Protein AF-A0A7V4HWZ9-F1 (afdb_monomer_lite)

Sequence (107 aa):
MRSGQVFFLVAIAVGATAGWAYPAEDPGEIVKRFQQTEETFANPGKGWMTMRAMPDDTKKDRFPYSVAYFRLNWGDVEPVEGQCQWQRIDEPLRAWAQREVRIAFRI

pLDDT: mean 79.61, std 18.53, range [36.03, 98.0]

Structure (mmCIF, N/CA/C/O backbone):
data_AF-A0A7V4HWZ9-F1
#
_entry.id   AF-A0A7V4HWZ9-F1
#
loop_
_atom_site.group_PDB
_atom_site.id
_atom_site.type_symbol
_atom_site.label_atom_id
_atom_site.label_alt_id
_atom_site.label_comp_id
_atom_site.label_asym_id
_atom_site.label_entity_id
_atom_site.label_seq_id
_atom_site.pdbx_PDB_ins_code
_atom_site.Cartn_x
_atom_site.Cartn_y
_atom_site.Cartn_z
_atom_site.occupancy
_atom_site.B_iso_or_equiv
_atom_site.auth_seq_id
_atom_site.auth_comp_id
_atom_site.auth_asym_id
_atom_site.auth_atom_id
_atom_site.pdbx_PDB_model_num
ATOM 1 N N . MET A 1 1 ? 9.272 -94.395 -23.645 1.00 36.72 1 MET A N 1
ATOM 2 C CA . MET A 1 1 ? 10.444 -94.721 -22.801 1.00 36.72 1 MET A CA 1
ATOM 3 C C . MET A 1 1 ? 11.438 -93.572 -22.882 1.00 36.72 1 MET A C 1
ATOM 5 O O . MET A 1 1 ? 11.679 -93.113 -23.987 1.00 36.72 1 MET A O 1
ATOM 9 N N . ARG A 1 2 ? 11.994 -93.193 -21.718 1.00 37.00 2 ARG A N 1
ATOM 10 C CA . ARG A 1 2 ? 13.068 -92.207 -21.440 1.00 37.00 2 ARG A CA 1
ATOM 11 C C . ARG A 1 2 ? 12.682 -90.731 -21.645 1.00 37.00 2 ARG A C 1
ATOM 13 O O . ARG A 1 2 ? 12.485 -90.307 -22.768 1.00 37.00 2 ARG A O 1
ATOM 20 N N . SER A 1 3 ? 12.376 -89.952 -20.600 1.00 39.34 3 SER A N 1
ATOM 21 C CA . SER A 1 3 ? 13.146 -89.599 -19.380 1.00 39.34 3 SER A CA 1
ATOM 22 C C . SER A 1 3 ? 14.411 -88.807 -19.695 1.00 39.34 3 SER A C 1
ATOM 24 O O . SER A 1 3 ? 15.324 -89.350 -20.309 1.00 39.34 3 SER A O 1
ATOM 26 N N . GLY A 1 4 ? 14.474 -87.565 -19.210 1.00 38.50 4 GLY A N 1
ATOM 27 C CA . GLY A 1 4 ? 15.669 -86.724 -19.270 1.00 38.50 4 GLY A CA 1
ATOM 28 C C . GLY A 1 4 ? 15.381 -85.279 -18.873 1.00 38.50 4 GLY A C 1
ATOM 29 O O . GLY A 1 4 ? 15.144 -84.436 -19.726 1.00 38.50 4 GLY A O 1
ATOM 30 N N . GLN A 1 5 ? 15.353 -85.032 -17.568 1.00 42.53 5 GLN A N 1
ATOM 31 C CA . GLN A 1 5 ? 15.266 -83.722 -16.928 1.00 42.53 5 GLN A CA 1
ATOM 32 C C . GLN A 1 5 ? 16.427 -82.780 -17.307 1.00 42.53 5 GLN A C 1
ATOM 34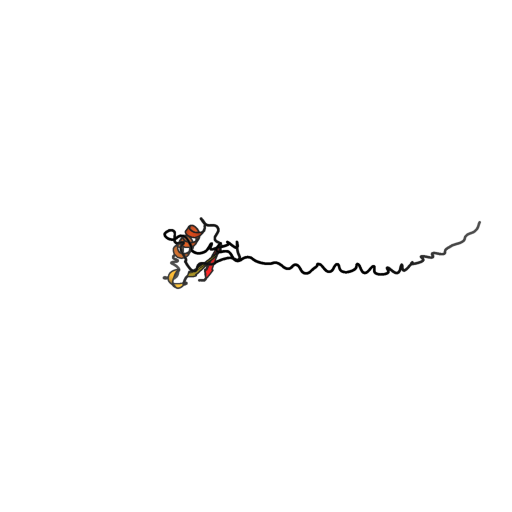 O O . GLN A 1 5 ? 17.566 -83.224 -17.371 1.00 42.53 5 GLN A O 1
ATOM 39 N N . VAL A 1 6 ? 16.085 -81.482 -17.371 1.00 42.44 6 VAL A N 1
ATOM 40 C CA . VAL A 1 6 ? 16.835 -80.312 -16.860 1.00 42.44 6 VAL A CA 1
ATOM 41 C C . VAL A 1 6 ? 18.159 -79.971 -17.549 1.00 42.44 6 VAL A C 1
ATOM 43 O O . VAL A 1 6 ? 19.084 -80.756 -17.509 1.00 42.44 6 VAL A O 1
ATOM 46 N N . PHE A 1 7 ? 18.274 -78.739 -18.061 1.00 37.69 7 PHE A N 1
ATOM 47 C CA . PHE A 1 7 ? 19.283 -77.758 -17.624 1.00 37.69 7 PHE A CA 1
ATOM 48 C C . PHE A 1 7 ? 18.843 -76.351 -18.061 1.00 37.69 7 PHE A C 1
ATOM 50 O O . PHE A 1 7 ? 18.794 -76.026 -19.244 1.00 37.69 7 PHE A O 1
ATOM 57 N N . PHE A 1 8 ? 18.483 -75.527 -17.075 1.00 38.69 8 PHE A N 1
ATOM 58 C CA . PHE A 1 8 ? 18.340 -74.080 -17.219 1.00 38.69 8 PHE A CA 1
ATOM 59 C C . PHE A 1 8 ? 19.741 -73.472 -17.340 1.00 38.69 8 PHE A C 1
ATOM 61 O O . PHE A 1 8 ? 20.553 -73.620 -16.430 1.00 38.69 8 PHE A O 1
ATOM 68 N N . LEU A 1 9 ? 20.005 -72.747 -18.424 1.00 36.03 9 LEU A N 1
ATOM 69 C CA . LEU A 1 9 ? 21.120 -71.808 -18.515 1.00 36.03 9 LEU A CA 1
ATOM 70 C C . LEU A 1 9 ? 20.548 -70.448 -18.907 1.00 36.03 9 LEU A C 1
ATOM 72 O O . LEU A 1 9 ? 20.332 -70.154 -20.078 1.00 36.03 9 LEU A O 1
ATOM 76 N N . VAL A 1 10 ? 20.273 -69.622 -17.898 1.00 41.53 10 VAL A N 1
ATOM 77 C CA . VAL A 1 10 ? 20.089 -68.183 -18.093 1.00 41.53 10 VAL A CA 1
ATOM 78 C C . VAL A 1 10 ? 21.489 -67.586 -18.180 1.00 41.53 10 VAL A C 1
ATOM 80 O O . VAL A 1 10 ? 22.161 -67.404 -17.168 1.00 41.53 10 VAL A O 1
ATOM 83 N N . ALA A 1 11 ? 21.951 -67.319 -19.398 1.00 43.50 11 ALA A N 1
ATOM 84 C CA . ALA A 1 11 ? 23.124 -66.487 -19.613 1.00 43.50 11 ALA A CA 1
ATOM 85 C C . ALA A 1 11 ? 22.713 -65.028 -19.367 1.00 43.50 11 ALA A C 1
ATOM 87 O O . ALA A 1 11 ? 22.055 -64.409 -20.202 1.00 43.50 11 ALA A O 1
ATOM 88 N N . ILE A 1 12 ? 23.064 -64.480 -18.202 1.00 52.62 12 ILE A N 1
ATOM 89 C CA . ILE A 1 12 ? 22.968 -63.038 -17.961 1.00 52.62 12 ILE A CA 1
ATOM 90 C C . ILE A 1 12 ? 24.071 -62.386 -18.795 1.00 52.62 12 ILE A C 1
ATOM 92 O O . ILE A 1 12 ? 25.236 -62.356 -18.402 1.00 52.62 12 ILE A O 1
ATOM 96 N N . ALA A 1 13 ? 23.708 -61.890 -19.975 1.00 48.78 13 ALA A N 1
ATOM 97 C CA . ALA A 1 13 ? 24.558 -60.989 -20.730 1.00 48.78 13 ALA A CA 1
ATOM 98 C C . ALA A 1 13 ? 24.607 -59.652 -19.977 1.00 48.78 13 ALA A C 1
ATOM 100 O O . ALA A 1 13 ? 23.692 -58.835 -20.073 1.00 48.78 13 ALA A O 1
ATOM 101 N N . VAL A 1 14 ? 25.672 -59.433 -19.204 1.00 51.84 14 VAL A N 1
ATOM 102 C CA . VAL A 1 14 ? 26.037 -58.095 -18.727 1.00 51.84 14 VAL A CA 1
ATOM 103 C C . VAL A 1 14 ? 26.529 -57.327 -19.950 1.00 51.84 14 VAL A C 1
ATOM 105 O O . VAL A 1 14 ? 27.710 -57.336 -20.291 1.00 51.84 14 VAL A O 1
ATOM 108 N N . GLY A 1 15 ? 25.586 -56.730 -20.676 1.00 49.09 15 GLY A N 1
ATOM 109 C CA . GLY A 1 15 ? 25.886 -55.775 -21.728 1.00 49.09 15 GLY A CA 1
ATOM 110 C C . GLY A 1 15 ? 26.541 -54.562 -21.088 1.00 49.09 15 GLY A C 1
ATOM 111 O O . GLY A 1 15 ? 25.880 -53.797 -20.390 1.00 49.09 15 GLY A O 1
ATOM 112 N N . ALA A 1 16 ? 27.845 -54.409 -21.300 1.00 54.66 16 ALA A N 1
ATOM 113 C CA . ALA A 1 16 ? 28.559 -53.185 -20.994 1.00 54.66 16 ALA A CA 1
ATOM 114 C C . ALA A 1 16 ? 27.901 -52.047 -21.784 1.00 54.66 16 ALA A C 1
ATOM 116 O O . ALA A 1 16 ? 28.147 -51.880 -22.979 1.00 54.66 16 ALA A O 1
ATOM 117 N N . THR A 1 17 ? 27.042 -51.265 -21.131 1.00 56.00 17 THR A N 1
ATOM 118 C CA . THR A 1 17 ? 26.662 -49.956 -21.646 1.00 56.00 17 THR A CA 1
ATOM 119 C C . THR A 1 17 ? 27.909 -49.096 -21.533 1.00 56.00 17 THR A C 1
ATOM 121 O O . THR A 1 17 ? 28.159 -48.476 -20.499 1.00 56.00 17 THR A O 1
ATOM 124 N N . ALA A 1 18 ? 28.741 -49.115 -22.576 1.00 57.34 18 ALA A N 1
ATOM 125 C CA . ALA A 1 18 ? 29.690 -48.047 -22.811 1.00 57.34 18 ALA A CA 1
ATOM 126 C C . ALA A 1 18 ? 28.875 -46.758 -22.707 1.00 57.34 18 ALA A C 1
ATOM 128 O O . ALA A 1 18 ? 27.948 -46.552 -23.489 1.00 57.34 18 ALA A O 1
ATOM 129 N N . GLY A 1 19 ? 29.128 -45.969 -21.664 1.00 52.62 19 GLY A N 1
ATOM 130 C CA . GLY A 1 19 ? 28.503 -44.672 -21.512 1.00 52.62 19 GLY A CA 1
ATOM 131 C C . GLY A 1 19 ? 28.872 -43.868 -22.743 1.00 52.62 19 GLY A C 1
ATOM 132 O O . GLY A 1 19 ? 30.022 -43.466 -22.897 1.00 52.62 19 GLY A O 1
ATOM 133 N N . TRP A 1 20 ? 27.914 -43.680 -23.646 1.00 55.06 20 TRP A N 1
ATOM 134 C CA . TRP A 1 20 ? 28.007 -42.625 -24.634 1.00 55.06 20 TRP A CA 1
ATOM 135 C C . TRP A 1 20 ? 27.952 -41.341 -23.817 1.00 55.06 20 TRP A C 1
ATOM 137 O O . TRP A 1 20 ? 26.883 -40.885 -23.415 1.00 55.06 20 TRP A O 1
ATOM 147 N N . ALA A 1 21 ? 29.126 -40.819 -23.467 1.00 62.22 21 ALA A N 1
ATOM 148 C CA . ALA A 1 21 ? 29.239 -39.451 -23.023 1.00 62.22 21 ALA A CA 1
ATOM 149 C C . ALA A 1 21 ? 28.801 -38.612 -24.221 1.00 62.22 21 ALA A C 1
ATOM 151 O O . ALA A 1 21 ? 29.544 -38.464 -25.191 1.00 62.22 21 ALA A O 1
ATOM 152 N N . TYR A 1 22 ? 27.557 -38.134 -24.190 1.00 66.50 22 TYR A N 1
ATOM 153 C CA . TYR A 1 22 ? 27.167 -37.037 -25.056 1.00 66.50 22 TYR A CA 1
ATOM 154 C C . TYR A 1 22 ? 28.176 -35.919 -24.786 1.00 66.50 22 TYR A C 1
ATOM 156 O O . TYR A 1 22 ? 28.374 -35.580 -23.612 1.00 66.50 22 TYR A O 1
ATOM 164 N N . PRO A 1 23 ? 28.872 -35.389 -25.807 1.00 64.50 23 PRO A N 1
ATOM 165 C CA . PRO A 1 23 ? 29.654 -34.188 -25.595 1.00 64.50 23 PRO A CA 1
ATOM 166 C C . PRO A 1 23 ? 28.697 -33.151 -25.011 1.00 64.50 23 PRO A C 1
ATOM 168 O O . PRO A 1 23 ? 27.616 -32.929 -25.557 1.00 64.50 23 PRO A O 1
ATOM 171 N N . ALA A 1 24 ? 29.052 -32.590 -23.855 1.00 66.19 24 ALA A N 1
ATOM 172 C CA . ALA A 1 24 ? 28.333 -31.443 -23.338 1.00 66.19 24 ALA A CA 1
ATOM 173 C C . ALA A 1 24 ? 28.451 -30.356 -24.409 1.00 66.19 24 ALA A C 1
ATOM 175 O O . ALA A 1 24 ? 29.557 -29.916 -24.723 1.00 66.19 24 ALA A O 1
ATOM 176 N N . GLU A 1 25 ? 27.330 -30.008 -25.032 1.00 67.94 25 GLU A N 1
ATOM 177 C CA . GLU A 1 25 ? 27.257 -28.854 -25.912 1.00 67.94 25 GLU A CA 1
ATOM 178 C C . GLU A 1 25 ? 27.616 -27.649 -25.041 1.00 67.94 25 GLU A C 1
ATOM 180 O O . GLU A 1 25 ? 26.916 -27.358 -24.071 1.00 67.94 25 GLU A O 1
ATOM 185 N N . ASP A 1 26 ? 28.768 -27.029 -25.306 1.00 70.81 26 ASP A N 1
ATOM 186 C CA . ASP A 1 26 ? 29.117 -25.749 -24.701 1.00 70.81 26 ASP A CA 1
ATOM 187 C C . ASP A 1 26 ? 28.038 -24.772 -25.183 1.00 70.81 26 ASP A C 1
ATOM 189 O O . ASP A 1 26 ? 27.982 -24.514 -26.389 1.00 70.81 26 ASP A O 1
ATOM 193 N N . PRO A 1 27 ? 27.127 -24.283 -24.315 1.00 70.12 27 PRO A N 1
ATOM 194 C CA . PRO A 1 27 ? 25.944 -23.544 -24.755 1.00 70.12 27 PRO A CA 1
ATOM 195 C C . PRO A 1 27 ? 26.279 -22.206 -25.435 1.00 70.12 27 PRO A C 1
ATOM 197 O O . PRO A 1 27 ? 25.371 -21.457 -25.802 1.00 70.12 27 PRO A O 1
ATOM 200 N N . GLY A 1 28 ? 27.567 -21.901 -25.613 1.00 75.38 28 GLY A N 1
ATOM 201 C CA . GLY A 1 28 ? 28.058 -20.625 -26.072 1.00 75.38 28 GLY A CA 1
ATOM 202 C C . GLY A 1 28 ? 27.842 -19.579 -24.988 1.00 75.38 28 GLY A C 1
ATOM 203 O O . GLY A 1 28 ? 26.870 -19.590 -24.227 1.00 75.38 28 GLY A O 1
ATOM 204 N N . GLU A 1 29 ? 28.758 -18.625 -24.899 1.00 81.75 29 GLU A N 1
ATOM 205 C CA . GLU A 1 29 ? 28.551 -17.489 -24.015 1.00 81.75 29 GLU A CA 1
ATOM 206 C C . GLU A 1 29 ? 27.397 -16.625 -24.558 1.00 81.75 29 GLU A C 1
ATOM 208 O O . GLU A 1 29 ? 27.527 -15.944 -25.579 1.00 81.75 29 GLU A O 1
ATOM 213 N N . ILE A 1 30 ? 26.244 -16.629 -23.878 1.00 82.56 30 ILE A N 1
ATOM 214 C CA . ILE A 1 30 ? 25.141 -15.717 -24.202 1.00 82.56 30 ILE A CA 1
ATOM 215 C C . ILE A 1 30 ? 25.489 -14.322 -23.669 1.00 82.56 30 ILE A C 1
ATOM 217 O O . ILE A 1 30 ? 25.116 -13.941 -22.556 1.00 82.56 30 ILE A O 1
ATOM 221 N N . VAL A 1 31 ? 26.177 -13.526 -24.486 1.00 85.88 31 VAL A N 1
ATOM 222 C CA . VAL A 1 31 ? 26.480 -12.125 -24.164 1.00 85.88 31 VAL A CA 1
ATOM 223 C C . VAL A 1 31 ? 25.254 -11.252 -24.447 1.00 85.88 31 VAL A C 1
ATOM 225 O O . VAL A 1 31 ? 25.012 -10.827 -25.578 1.00 85.88 31 VAL A O 1
ATOM 228 N N . LYS A 1 32 ? 24.467 -10.940 -23.411 1.00 86.94 32 LYS A N 1
ATOM 229 C CA . LYS A 1 32 ? 23.400 -9.928 -23.502 1.00 86.94 32 LYS A CA 1
ATOM 230 C C . LYS A 1 32 ? 23.980 -8.525 -23.329 1.00 86.94 32 LYS A C 1
ATOM 232 O O . LYS A 1 32 ? 24.566 -8.216 -22.295 1.00 86.94 32 LYS A O 1
ATOM 237 N N . ARG A 1 33 ? 23.769 -7.652 -24.319 1.00 88.69 33 ARG A N 1
ATOM 238 C CA . ARG A 1 33 ? 24.038 -6.209 -24.202 1.00 88.69 33 ARG A CA 1
ATOM 239 C C . ARG A 1 33 ? 22.732 -5.479 -23.924 1.00 88.69 33 ARG A C 1
ATOM 241 O O . ARG A 1 33 ? 21.826 -5.498 -24.751 1.00 88.69 33 ARG A O 1
ATOM 248 N N . PHE A 1 34 ? 22.640 -4.852 -22.760 1.00 88.81 34 PHE A N 1
ATOM 249 C CA . PHE A 1 34 ? 21.491 -4.034 -22.385 1.00 88.81 34 PHE A CA 1
ATOM 250 C C . PHE A 1 34 ? 21.670 -2.609 -22.919 1.00 88.81 34 PHE A C 1
ATOM 252 O O . PHE A 1 34 ? 22.784 -2.085 -22.915 1.00 88.81 34 PHE A O 1
ATOM 259 N N . GLN A 1 35 ? 20.582 -1.990 -23.378 1.00 91.50 35 GLN A N 1
ATOM 260 C CA . GLN A 1 35 ? 20.553 -0.569 -23.729 1.00 91.50 35 GLN A CA 1
ATOM 261 C C . GLN A 1 35 ? 19.912 0.223 -22.591 1.00 91.50 35 GLN A C 1
ATOM 263 O O . GLN A 1 35 ? 18.947 -0.237 -21.979 1.00 91.50 35 GLN A O 1
ATOM 268 N N . GLN A 1 36 ? 20.453 1.407 -22.305 1.00 90.81 36 GLN A N 1
ATOM 269 C CA . GLN A 1 36 ? 19.819 2.337 -21.378 1.00 90.81 36 GLN A CA 1
ATOM 270 C C . GLN A 1 36 ? 18.513 2.861 -21.987 1.00 90.81 36 GLN A C 1
ATOM 272 O O . GLN A 1 36 ? 18.449 3.153 -23.179 1.00 90.81 36 GLN A O 1
ATOM 277 N N . THR A 1 37 ? 17.490 3.002 -21.151 1.00 92.19 37 THR A N 1
ATOM 278 C CA . THR A 1 37 ? 16.210 3.621 -21.496 1.00 92.19 37 THR A CA 1
ATOM 279 C C . THR A 1 37 ? 15.705 4.438 -20.313 1.00 92.19 37 THR A C 1
ATOM 281 O O . THR A 1 37 ? 16.030 4.140 -19.164 1.00 92.19 37 THR A O 1
ATOM 284 N N . GLU A 1 38 ? 14.892 5.447 -20.608 1.00 89.62 38 GLU A N 1
ATOM 285 C CA . GLU A 1 38 ? 14.182 6.264 -19.618 1.00 89.62 38 GLU A CA 1
ATOM 286 C C . GLU A 1 38 ? 12.789 5.684 -19.286 1.00 89.62 38 GLU A C 1
ATOM 288 O O . GLU A 1 38 ? 12.038 6.241 -18.483 1.00 89.62 38 GLU A O 1
ATOM 293 N N . GLU A 1 39 ? 12.411 4.564 -19.910 1.00 88.81 39 GLU A N 1
ATOM 294 C CA . GLU A 1 39 ? 11.141 3.889 -19.649 1.00 88.81 39 GLU A CA 1
ATOM 295 C C . GLU A 1 39 ? 11.105 3.284 -18.238 1.00 88.81 39 GLU A C 1
ATOM 297 O O . GLU A 1 39 ? 12.023 2.590 -17.799 1.00 88.81 39 GLU A O 1
ATOM 302 N N . THR A 1 40 ? 10.005 3.519 -17.519 1.00 84.44 40 THR A N 1
ATOM 303 C CA . THR A 1 40 ? 9.789 2.915 -16.201 1.00 84.44 40 THR A CA 1
ATOM 304 C C . THR A 1 40 ? 8.954 1.648 -16.340 1.00 84.44 40 THR A C 1
ATOM 306 O O . THR A 1 40 ? 7.744 1.704 -16.551 1.00 84.44 40 THR A O 1
ATOM 309 N N . PHE A 1 41 ? 9.599 0.498 -16.168 1.00 83.69 41 PHE A N 1
ATOM 310 C CA . PHE A 1 41 ? 8.939 -0.802 -16.253 1.00 83.69 41 PHE A CA 1
ATOM 311 C C . PHE A 1 41 ? 8.181 -1.151 -14.970 1.00 83.69 41 PHE A C 1
ATOM 313 O O . PHE A 1 41 ? 8.674 -0.975 -13.848 1.00 83.69 41 PHE A O 1
ATOM 320 N N . ALA A 1 42 ? 6.985 -1.709 -15.149 1.00 82.75 42 ALA A N 1
ATOM 321 C CA . ALA A 1 42 ? 6.268 -2.415 -14.101 1.00 82.75 42 ALA A CA 1
ATOM 322 C C . ALA A 1 42 ? 6.815 -3.844 -13.989 1.00 82.75 42 ALA A C 1
ATOM 324 O O . ALA A 1 42 ? 7.016 -4.521 -14.995 1.00 82.75 42 ALA A O 1
ATOM 325 N N . ASN A 1 43 ? 7.029 -4.317 -12.762 1.00 81.44 43 ASN A N 1
ATOM 326 C CA . ASN A 1 43 ? 7.356 -5.716 -12.491 1.00 81.44 43 ASN A CA 1
ATOM 327 C C . ASN A 1 43 ? 6.255 -6.309 -11.599 1.00 81.44 43 ASN A C 1
ATOM 329 O O . ASN A 1 43 ? 6.306 -6.146 -10.375 1.00 81.44 43 ASN A O 1
ATOM 333 N N . PRO A 1 44 ? 5.218 -6.932 -12.183 1.00 74.81 44 PRO A N 1
ATOM 334 C CA . PRO A 1 44 ? 4.077 -7.432 -11.426 1.00 74.81 44 PRO A CA 1
ATOM 335 C C . PRO A 1 44 ? 4.506 -8.358 -10.277 1.00 74.81 44 PRO A C 1
ATOM 337 O O . PRO A 1 44 ? 5.184 -9.364 -10.470 1.00 74.81 44 PRO A O 1
ATOM 340 N N . GLY A 1 45 ? 4.133 -8.008 -9.045 1.00 68.06 45 GLY A N 1
ATOM 341 C CA . GLY A 1 45 ? 4.414 -8.806 -7.846 1.00 68.06 45 GLY A CA 1
ATOM 342 C C . GLY A 1 45 ? 5.870 -8.827 -7.352 1.00 68.06 45 GLY A C 1
ATOM 343 O O . GLY A 1 45 ? 6.130 -9.469 -6.335 1.00 68.06 45 GLY A O 1
ATOM 344 N N . LYS A 1 46 ? 6.806 -8.152 -8.032 1.00 75.31 46 LYS A N 1
ATOM 345 C CA . LYS A 1 46 ? 8.226 -8.009 -7.637 1.00 75.31 46 LYS A CA 1
ATOM 346 C C . LYS A 1 46 ? 8.760 -6.583 -7.877 1.00 75.31 46 LYS A C 1
ATOM 348 O O . LYS A 1 46 ? 9.968 -6.379 -7.966 1.00 75.31 46 LYS A O 1
ATOM 353 N N . GLY A 1 47 ? 7.857 -5.622 -8.065 1.00 80.31 47 GLY A N 1
ATOM 354 C CA . GLY A 1 47 ? 8.156 -4.268 -8.517 1.00 80.31 47 GLY A CA 1
ATOM 355 C C . GLY A 1 47 ? 8.193 -3.253 -7.389 1.00 80.31 47 GLY A C 1
ATOM 356 O O . GLY A 1 47 ? 8.557 -3.549 -6.254 1.00 80.31 47 GLY A O 1
ATOM 357 N N . TRP A 1 48 ? 7.806 -2.027 -7.720 1.00 87.69 48 TRP A N 1
ATOM 358 C CA . TRP A 1 48 ? 7.859 -0.891 -6.811 1.00 87.69 48 TRP A CA 1
ATOM 359 C C . TRP A 1 48 ? 6.825 -1.015 -5.691 1.00 87.69 48 TRP A C 1
ATOM 361 O O . TRP A 1 48 ? 5.727 -1.540 -5.907 1.00 87.69 48 TRP A O 1
ATOM 371 N N . MET A 1 49 ? 7.158 -0.483 -4.515 1.00 89.75 49 MET A N 1
ATOM 372 C CA . MET A 1 49 ? 6.239 -0.385 -3.381 1.00 89.75 49 MET A CA 1
ATOM 373 C C . MET A 1 49 ? 5.999 1.068 -2.972 1.00 89.75 49 MET A C 1
ATOM 375 O O . MET A 1 49 ? 6.900 1.903 -3.066 1.00 89.75 49 MET A O 1
ATOM 379 N N . THR A 1 50 ? 4.791 1.358 -2.494 1.00 90.56 50 THR A N 1
ATOM 380 C CA . THR A 1 50 ? 4.449 2.626 -1.837 1.00 90.56 50 THR A CA 1
ATOM 381 C C . THR A 1 50 ? 4.232 2.403 -0.346 1.00 90.56 50 THR A C 1
ATOM 383 O O . THR A 1 50 ? 3.746 1.347 0.052 1.00 90.56 50 THR A O 1
ATOM 386 N N . MET A 1 51 ? 4.575 3.405 0.471 1.00 92.44 51 MET A N 1
ATOM 387 C CA . MET A 1 51 ? 4.334 3.393 1.921 1.00 92.44 51 MET A CA 1
ATOM 388 C C . MET A 1 51 ? 3.051 4.120 2.348 1.00 92.44 51 MET A C 1
ATOM 390 O O . MET A 1 51 ? 2.802 4.337 3.533 1.00 92.44 51 MET A O 1
ATOM 394 N N . ARG A 1 52 ? 2.238 4.546 1.377 1.00 91.81 52 ARG A N 1
ATOM 395 C CA . ARG A 1 52 ? 0.984 5.256 1.633 1.00 91.81 52 ARG A CA 1
ATOM 396 C C . ARG A 1 52 ? -0.139 4.266 1.925 1.00 91.81 52 ARG A C 1
ATOM 398 O O . ARG A 1 52 ? -0.318 3.304 1.183 1.00 91.81 52 ARG A O 1
ATOM 405 N N . ALA A 1 53 ? -0.928 4.553 2.958 1.00 92.25 53 ALA A N 1
ATOM 406 C CA . ALA A 1 53 ? -2.145 3.797 3.247 1.00 92.25 53 ALA A CA 1
ATOM 407 C C . ALA A 1 53 ? -3.232 4.040 2.193 1.00 92.25 53 ALA A C 1
ATOM 409 O O . ALA A 1 53 ? -3.933 3.111 1.817 1.00 92.25 53 ALA A O 1
ATOM 410 N N . MET A 1 54 ? -3.315 5.260 1.656 1.00 93.19 54 MET A N 1
ATOM 411 C CA . MET A 1 54 ? -4.276 5.630 0.618 1.00 93.19 54 MET A CA 1
ATOM 412 C C . MET A 1 54 ? -3.573 5.943 -0.704 1.00 93.19 54 MET A C 1
ATOM 414 O O . MET A 1 54 ? -2.455 6.481 -0.702 1.00 93.19 54 MET A O 1
ATOM 418 N N . PRO A 1 55 ? -4.207 5.637 -1.844 1.00 90.25 55 PRO A N 1
ATOM 419 C CA . PRO A 1 55 ? -3.731 6.136 -3.118 1.00 90.25 55 PRO A CA 1
ATOM 420 C C . PRO A 1 55 ? -3.814 7.666 -3.180 1.00 90.25 55 PRO A C 1
ATOM 422 O O . PRO A 1 55 ? -4.596 8.293 -2.472 1.00 90.25 55 PRO A O 1
ATOM 425 N N . ASP A 1 56 ? -2.984 8.262 -4.031 1.00 87.12 56 ASP A N 1
ATOM 426 C CA . ASP A 1 56 ? -2.998 9.701 -4.300 1.00 87.12 56 ASP A CA 1
ATOM 427 C C . ASP A 1 56 ? -3.355 9.889 -5.770 1.00 87.12 56 ASP A C 1
ATOM 429 O O . ASP A 1 56 ? -2.518 9.673 -6.641 1.00 87.12 56 ASP A O 1
ATOM 433 N N . ASP A 1 57 ? -4.608 10.249 -6.034 1.00 81.38 57 ASP A N 1
ATOM 434 C CA . ASP A 1 57 ? -5.114 10.475 -7.392 1.00 81.38 57 ASP A CA 1
ATOM 435 C C . ASP A 1 57 ? -4.804 11.869 -7.928 1.00 81.38 57 ASP A C 1
ATOM 437 O O . ASP A 1 57 ? -4.986 12.142 -9.113 1.00 81.38 57 ASP A O 1
ATOM 441 N N . THR A 1 58 ? -4.310 12.763 -7.071 1.00 80.19 58 THR A N 1
ATOM 442 C CA . THR A 1 58 ? -3.967 14.129 -7.478 1.00 80.19 58 THR A CA 1
ATOM 443 C C . THR A 1 58 ? -2.632 14.191 -8.209 1.00 80.19 58 THR A C 1
ATOM 445 O O . THR A 1 58 ? -2.337 15.172 -8.895 1.00 80.19 58 THR A O 1
ATOM 448 N N . LYS A 1 59 ? -1.815 13.140 -8.087 1.00 69.81 59 LYS A N 1
ATOM 449 C CA . LYS A 1 59 ? -0.496 13.040 -8.703 1.00 69.81 59 LYS A CA 1
ATOM 450 C C . LYS A 1 59 ? -0.421 11.778 -9.535 1.00 69.81 59 LYS A C 1
AT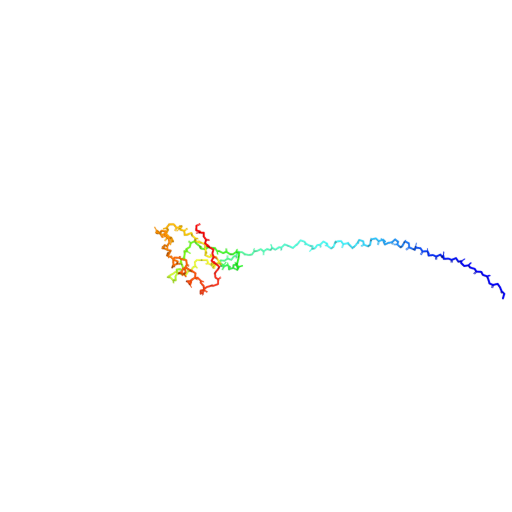OM 452 O O . LYS A 1 59 ? -0.755 10.693 -9.076 1.00 69.81 59 LYS A O 1
ATOM 457 N N . LYS A 1 60 ? 0.110 11.905 -10.752 1.00 72.94 60 LYS A N 1
ATOM 458 C CA . LYS A 1 60 ? 0.538 10.728 -11.503 1.00 72.94 60 LYS A CA 1
ATOM 459 C C . LYS A 1 60 ? 1.630 10.037 -10.689 1.00 72.94 60 LYS A C 1
ATOM 461 O O . LYS A 1 60 ? 2.655 10.656 -10.394 1.00 72.94 60 LYS A O 1
ATOM 466 N N . ASP A 1 61 ? 1.392 8.788 -10.299 1.00 74.12 61 ASP A N 1
ATOM 467 C CA . ASP A 1 61 ? 2.367 8.016 -9.538 1.00 74.12 61 ASP A CA 1
ATOM 468 C C . ASP A 1 61 ? 3.708 7.996 -10.289 1.00 74.12 61 ASP A C 1
ATOM 470 O O . ASP A 1 61 ? 3.773 7.719 -11.488 1.00 74.12 61 ASP A O 1
ATOM 474 N N . ARG A 1 62 ? 4.795 8.313 -9.573 1.00 77.56 62 ARG A N 1
ATOM 475 C CA . ARG A 1 62 ? 6.150 8.345 -10.146 1.00 77.56 62 ARG A CA 1
ATOM 476 C C . ARG A 1 62 ? 6.605 6.962 -10.618 1.00 77.56 62 ARG A C 1
ATOM 478 O O . ARG A 1 62 ? 7.394 6.873 -11.550 1.00 77.56 62 ARG A O 1
ATOM 485 N N . PHE A 1 63 ? 6.133 5.907 -9.957 1.00 85.56 63 PHE A N 1
ATOM 486 C CA . PHE A 1 63 ? 6.493 4.526 -10.247 1.00 85.56 63 PHE A CA 1
ATOM 487 C C . PHE A 1 63 ? 5.236 3.665 -10.394 1.00 85.56 63 PHE A C 1
ATOM 489 O O . PHE A 1 63 ? 4.255 3.908 -9.690 1.00 85.56 63 PHE A O 1
ATOM 496 N N . PRO A 1 64 ? 5.264 2.626 -11.243 1.00 86.75 64 PRO A N 1
ATOM 497 C CA . PRO A 1 64 ? 4.193 1.644 -11.331 1.00 86.75 64 PRO A CA 1
ATOM 498 C C . PRO A 1 64 ? 4.241 0.726 -10.103 1.00 86.75 64 PRO A C 1
ATOM 500 O O . PRO A 1 64 ? 4.885 -0.329 -10.106 1.00 86.75 64 PRO A O 1
ATOM 503 N N . TYR A 1 65 ? 3.619 1.174 -9.013 1.00 88.31 65 TYR A N 1
ATOM 504 C CA . TYR A 1 65 ? 3.564 0.429 -7.761 1.00 88.31 65 TYR A CA 1
ATOM 505 C C . TYR A 1 65 ? 2.820 -0.893 -7.946 1.00 88.31 65 TYR A C 1
ATOM 507 O O . TYR A 1 65 ? 1.743 -0.938 -8.524 1.00 88.31 65 TYR A O 1
ATOM 515 N N . SER A 1 66 ? 3.403 -1.967 -7.421 1.00 89.31 66 SER A N 1
ATOM 516 C CA . SER A 1 66 ? 2.818 -3.313 -7.405 1.00 89.31 66 SER A CA 1
ATOM 517 C C . SER A 1 66 ? 2.371 -3.743 -6.004 1.00 89.31 66 SER A C 1
ATOM 519 O O . SER A 1 66 ? 1.586 -4.684 -5.868 1.00 89.31 66 SER A O 1
ATOM 521 N N . VAL A 1 67 ? 2.856 -3.052 -4.962 1.00 90.31 67 VAL A N 1
ATOM 522 C CA . VAL A 1 67 ? 2.511 -3.300 -3.557 1.00 90.31 67 VAL A CA 1
ATOM 523 C C . VAL A 1 67 ? 2.312 -1.979 -2.803 1.00 90.31 67 VAL A C 1
ATOM 525 O O . VAL A 1 67 ? 3.145 -1.077 -2.896 1.00 90.31 67 VAL A O 1
ATOM 528 N N . ALA A 1 68 ? 1.244 -1.876 -2.017 1.00 92.12 68 ALA A N 1
ATOM 529 C CA . ALA A 1 68 ? 1.068 -0.852 -0.993 1.00 92.12 68 ALA A CA 1
ATOM 530 C C . ALA A 1 68 ? 1.372 -1.470 0.377 1.00 92.12 68 ALA A C 1
ATOM 532 O O . ALA A 1 68 ? 0.671 -2.385 0.812 1.00 92.12 68 ALA A O 1
ATOM 533 N N . TYR A 1 69 ? 2.438 -0.995 1.026 1.00 93.19 69 TYR A N 1
ATOM 534 C CA . TYR A 1 69 ? 2.852 -1.445 2.350 1.00 93.19 69 TYR A CA 1
ATOM 535 C C . TYR A 1 69 ? 2.697 -0.336 3.383 1.00 93.19 69 TYR A C 1
ATOM 537 O O . TYR A 1 69 ? 3.401 0.662 3.309 1.00 93.19 69 TYR A O 1
ATOM 545 N N . PHE A 1 70 ? 1.836 -0.499 4.381 1.00 94.75 70 PHE A N 1
ATOM 546 C CA . PHE A 1 70 ? 1.667 0.519 5.421 1.00 94.75 70 PHE A CA 1
ATOM 547 C C . PHE A 1 70 ? 1.544 -0.087 6.813 1.00 94.75 70 PHE A C 1
ATOM 549 O O . PHE A 1 70 ? 1.302 -1.281 6.993 1.00 94.75 70 PHE A O 1
ATOM 556 N N . ARG A 1 71 ? 1.759 0.757 7.822 1.00 95.69 71 ARG A N 1
ATOM 557 C CA . ARG A 1 71 ? 1.664 0.370 9.223 1.00 95.69 71 ARG A CA 1
ATOM 558 C C . ARG A 1 71 ? 0.444 1.007 9.860 1.00 95.69 71 ARG A C 1
ATOM 560 O O . ARG A 1 71 ? 0.189 2.192 9.672 1.00 95.69 71 ARG A O 1
ATOM 567 N N . LEU A 1 72 ? -0.247 0.208 10.650 1.00 95.06 72 LEU A N 1
ATOM 568 C CA . LEU A 1 72 ? -1.278 0.630 11.576 1.00 95.06 72 LEU A CA 1
ATOM 569 C C . LEU A 1 72 ? -0.731 0.437 12.990 1.00 95.06 72 LEU A C 1
ATOM 571 O O . LEU A 1 72 ? 0.088 -0.451 13.219 1.00 95.06 72 LEU A O 1
ATOM 575 N N . ASN A 1 73 ? -1.141 1.276 13.933 1.00 95.75 73 ASN A N 1
ATOM 576 C CA . ASN A 1 73 ? -0.896 0.999 15.343 1.00 95.75 73 ASN A CA 1
ATOM 577 C C . ASN A 1 73 ? -2.147 0.353 15.923 1.00 95.75 73 ASN A C 1
ATOM 579 O O . ASN A 1 73 ? -3.249 0.851 15.689 1.00 95.75 73 ASN A O 1
ATOM 583 N N . TRP A 1 74 ? -1.979 -0.697 16.728 1.00 96.38 74 TRP A N 1
ATOM 584 C CA . TRP A 1 74 ? -3.112 -1.320 17.416 1.00 96.38 74 TRP A CA 1
ATOM 585 C C . TRP A 1 74 ? -3.940 -0.302 18.212 1.00 96.38 74 TRP A C 1
ATOM 587 O O . TRP A 1 74 ? -5.153 -0.283 18.076 1.00 96.38 74 TRP A O 1
ATOM 597 N N . GLY A 1 75 ? -3.297 0.620 18.940 1.00 97.06 75 GLY A N 1
ATOM 598 C CA . GLY A 1 75 ? -4.004 1.650 19.716 1.00 97.06 75 GLY A CA 1
ATOM 599 C C . GLY A 1 75 ? -4.817 2.653 18.885 1.00 97.06 75 GLY A C 1
ATOM 600 O O . GLY A 1 75 ? -5.738 3.264 19.413 1.00 97.06 75 GLY A O 1
ATOM 601 N N . ASP A 1 76 ? -4.524 2.807 17.589 1.00 95.44 76 ASP A N 1
ATOM 602 C CA . ASP A 1 76 ? -5.359 3.615 16.689 1.00 95.44 76 ASP A CA 1
ATOM 603 C C . ASP A 1 76 ? -6.559 2.809 16.169 1.00 95.44 76 ASP A C 1
ATOM 605 O O . ASP A 1 76 ? -7.620 3.371 15.894 1.00 95.44 76 ASP A O 1
ATOM 609 N N . VAL A 1 77 ? -6.386 1.493 16.007 1.00 96.81 77 VAL A N 1
ATOM 610 C CA . VAL A 1 77 ? -7.435 0.566 15.561 1.00 96.81 77 VAL A CA 1
ATOM 611 C C . VAL A 1 77 ? -8.399 0.245 16.698 1.00 96.81 77 VAL A C 1
ATOM 613 O O . VAL A 1 77 ? -9.597 0.192 16.467 1.00 96.81 77 VAL A O 1
ATOM 616 N N . GLU A 1 78 ? -7.914 0.092 17.922 1.00 98.00 78 GLU A N 1
ATOM 617 C CA . GLU A 1 78 ? -8.710 -0.168 19.118 1.00 98.00 78 GLU A CA 1
ATOM 618 C C . GLU A 1 78 ? -8.306 0.823 20.222 1.00 98.00 78 GLU A C 1
ATOM 620 O O . GLU A 1 78 ? -7.505 0.504 21.102 1.00 98.00 78 GLU A O 1
ATOM 625 N N . PRO A 1 79 ? -8.821 2.064 20.174 1.00 96.69 79 PRO A N 1
ATOM 626 C CA . PRO A 1 79 ? -8.490 3.073 21.179 1.00 96.69 79 PRO A CA 1
ATOM 627 C C . PRO A 1 79 ? -9.153 2.808 22.536 1.00 96.69 79 PRO A C 1
ATOM 629 O O . PRO A 1 79 ? -8.669 3.276 23.564 1.00 96.69 79 PRO A O 1
ATOM 632 N N . VAL A 1 80 ? -10.271 2.078 22.542 1.00 97.88 80 VAL A N 1
ATOM 633 C CA . VAL A 1 80 ? -10.974 1.617 23.742 1.00 97.88 80 V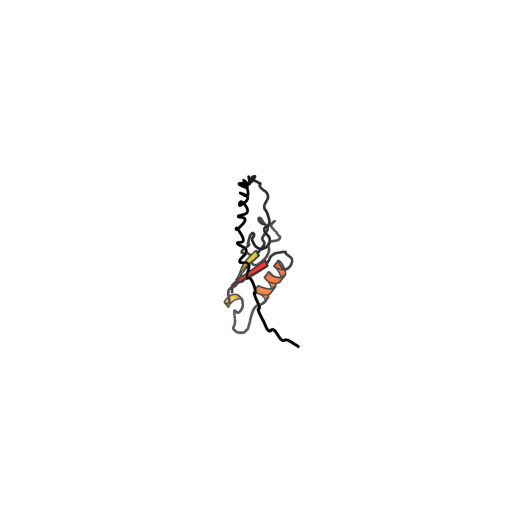AL A CA 1
ATOM 634 C C . VAL A 1 80 ? -11.202 0.122 23.580 1.00 97.88 80 VAL A C 1
ATOM 636 O O . VAL A 1 80 ? -11.660 -0.304 22.521 1.00 97.88 80 VAL A O 1
ATOM 639 N N . GLU A 1 81 ? -10.896 -0.657 24.617 1.00 97.31 81 GLU A N 1
ATOM 640 C CA . GLU A 1 81 ? -11.051 -2.115 24.609 1.00 97.31 81 GLU A CA 1
ATOM 641 C C . GLU A 1 81 ? -12.466 -2.520 24.162 1.00 97.31 81 GLU A C 1
ATOM 643 O O . GLU A 1 81 ? -13.475 -2.008 24.657 1.00 97.31 81 GLU A O 1
ATOM 648 N N . GLY A 1 82 ? -12.535 -3.402 23.168 1.00 97.31 82 GLY A N 1
ATOM 649 C CA . GLY A 1 82 ? -13.766 -3.866 22.537 1.00 97.31 82 GLY A CA 1
ATOM 650 C C . GLY A 1 82 ? -14.379 -2.908 21.506 1.00 97.31 82 GLY A C 1
ATOM 651 O O . GLY A 1 82 ? -15.342 -3.287 20.841 1.00 97.31 82 GLY A O 1
ATOM 652 N N . GLN A 1 83 ? -13.846 -1.694 21.321 1.00 97.56 83 GLN A N 1
ATOM 653 C CA . GLN A 1 83 ? -14.354 -0.698 20.364 1.00 97.56 83 GLN A CA 1
ATOM 654 C C . GLN A 1 83 ? -13.385 -0.499 19.194 1.00 97.56 83 GLN A C 1
ATOM 656 O O . GLN A 1 83 ? -12.697 0.517 19.072 1.00 97.56 83 GLN A O 1
ATOM 661 N N . CYS A 1 84 ? -13.349 -1.486 18.303 1.00 97.44 84 CYS A N 1
ATOM 662 C CA . CYS A 1 84 ? -12.479 -1.470 17.132 1.00 97.44 84 CYS A CA 1
ATOM 663 C C . CYS A 1 84 ? -13.002 -0.554 16.007 1.00 97.44 84 CYS A C 1
ATOM 665 O O . CYS A 1 84 ? -14.126 -0.690 15.521 1.00 97.44 84 CYS A O 1
ATOM 667 N N . GLN A 1 85 ? -12.135 0.327 15.518 1.00 97.06 85 GLN A N 1
ATOM 668 C CA . GLN A 1 85 ? -12.310 1.188 14.350 1.00 97.06 85 GLN A CA 1
ATOM 669 C C . GLN A 1 85 ? -11.816 0.489 13.070 1.00 97.06 85 GLN A C 1
ATOM 671 O O . GLN A 1 85 ? -10.858 0.930 12.429 1.00 97.06 85 GLN A O 1
ATOM 676 N N . TRP A 1 86 ? -12.483 -0.598 12.664 1.00 95.81 86 TRP A N 1
ATOM 677 C CA . TRP A 1 86 ? -12.101 -1.410 11.490 1.00 95.81 86 TRP A CA 1
ATOM 678 C C . TRP A 1 86 ? -12.039 -0.639 10.164 1.00 95.81 86 TRP A C 1
ATOM 680 O O . TRP A 1 86 ? -11.300 -1.021 9.259 1.00 95.81 86 TRP A O 1
ATOM 690 N N . GLN A 1 87 ? -12.722 0.506 10.084 1.00 96.44 87 GLN A N 1
ATOM 691 C CA . GLN A 1 87 ? -12.676 1.434 8.948 1.00 96.44 87 GLN A CA 1
ATOM 692 C C . GLN A 1 87 ? -11.240 1.803 8.547 1.00 96.44 87 GLN A C 1
ATOM 694 O O . GLN A 1 87 ? -10.951 1.930 7.362 1.00 96.44 87 GLN A O 1
ATOM 699 N N . ARG A 1 88 ? -10.313 1.874 9.512 1.00 93.94 88 ARG A N 1
ATOM 700 C CA . ARG A 1 88 ? -8.889 2.157 9.263 1.00 93.94 88 ARG A CA 1
ATOM 701 C C . ARG A 1 88 ? -8.181 1.094 8.420 1.00 93.94 88 ARG A C 1
ATOM 703 O O . ARG A 1 88 ? -7.146 1.390 7.830 1.00 93.94 88 ARG A O 1
ATOM 710 N N . ILE A 1 89 ? -8.712 -0.127 8.376 1.00 95.00 89 ILE A N 1
ATOM 711 C CA . ILE A 1 89 ? -8.247 -1.215 7.507 1.00 95.00 89 ILE A CA 1
ATOM 712 C C . ILE A 1 89 ? -9.095 -1.244 6.232 1.00 95.00 89 ILE A C 1
ATOM 714 O O . ILE A 1 89 ? -8.555 -1.278 5.126 1.00 95.00 89 ILE A O 1
ATOM 718 N N . ASP A 1 90 ? -10.419 -1.186 6.383 1.00 95.62 90 ASP A N 1
ATOM 719 C CA . ASP A 1 90 ? -11.362 -1.354 5.275 1.00 95.62 90 ASP A CA 1
ATOM 720 C C . ASP A 1 90 ? -11.251 -0.254 4.213 1.00 95.62 90 ASP A C 1
ATOM 722 O O . ASP A 1 90 ? -11.411 -0.525 3.022 1.00 95.62 90 ASP A O 1
ATOM 726 N N . GLU A 1 91 ? -10.981 0.989 4.618 1.00 94.81 91 GLU A N 1
ATOM 727 C CA . GLU A 1 91 ? -10.842 2.121 3.699 1.00 94.81 91 GLU A CA 1
ATOM 728 C C . GLU A 1 91 ? -9.628 1.969 2.770 1.00 94.81 91 GLU A C 1
ATOM 730 O O . GLU A 1 91 ? -9.838 1.972 1.550 1.00 94.81 91 GLU A O 1
ATOM 735 N N . PRO A 1 92 ? -8.393 1.744 3.274 1.00 93.50 92 PRO A N 1
ATOM 736 C CA . PRO A 1 92 ? -7.257 1.379 2.432 1.00 93.50 92 PRO A CA 1
ATOM 737 C C . PRO A 1 92 ? -7.528 0.173 1.534 1.00 93.50 92 PRO A C 1
ATOM 739 O O . PRO A 1 92 ? -7.236 0.228 0.338 1.00 93.50 92 PRO A O 1
ATOM 742 N N . LEU A 1 93 ? -8.111 -0.905 2.078 1.00 93.31 93 LEU A N 1
ATOM 743 C CA . LEU A 1 93 ? -8.420 -2.106 1.299 1.00 93.31 93 LEU A CA 1
ATOM 744 C C . L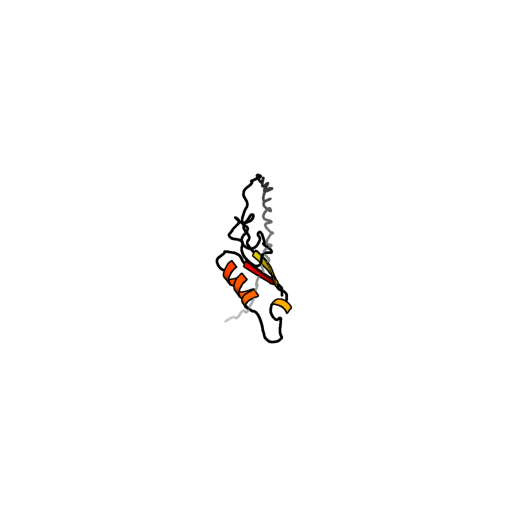EU A 1 93 ? -9.316 -1.777 0.104 1.00 93.31 93 LEU A C 1
ATOM 746 O O . LEU A 1 93 ? -9.001 -2.153 -1.024 1.00 93.31 93 LEU A O 1
ATOM 750 N N . ARG A 1 94 ? -10.396 -1.024 0.328 1.00 93.94 94 ARG A N 1
ATOM 751 C CA . ARG A 1 94 ? -11.337 -0.625 -0.725 1.00 93.94 94 ARG A CA 1
ATOM 752 C C . ARG A 1 94 ? -10.699 0.313 -1.747 1.00 93.94 94 ARG A C 1
ATOM 754 O O . ARG A 1 94 ? -10.936 0.150 -2.941 1.00 93.94 94 ARG A O 1
ATOM 761 N N . ALA A 1 95 ? -9.892 1.271 -1.294 1.00 91.69 95 ALA A N 1
ATOM 762 C CA . ALA A 1 95 ? -9.251 2.253 -2.165 1.00 91.69 95 ALA A CA 1
ATOM 763 C C . ALA A 1 95 ? -8.217 1.617 -3.108 1.00 91.69 95 ALA A C 1
ATOM 765 O O . ALA A 1 95 ? -8.110 1.999 -4.275 1.00 91.69 95 ALA A O 1
ATOM 766 N N . TRP A 1 96 ? -7.473 0.622 -2.623 1.00 91.06 96 TRP A N 1
ATOM 767 C CA . TRP A 1 96 ? -6.486 -0.103 -3.423 1.00 91.06 96 TRP A CA 1
ATOM 768 C C . TRP A 1 96 ? -7.081 -1.265 -4.224 1.00 91.06 96 TRP A C 1
ATOM 770 O O . TRP A 1 96 ? -6.529 -1.587 -5.270 1.00 91.06 96 TRP A O 1
ATOM 780 N N . ALA A 1 97 ? -8.213 -1.852 -3.813 1.00 88.44 97 ALA A N 1
ATOM 781 C CA . ALA A 1 97 ? -8.872 -2.950 -4.537 1.00 88.44 97 ALA A CA 1
ATOM 782 C C . ALA A 1 97 ? -9.270 -2.596 -5.980 1.00 88.44 97 ALA A C 1
ATOM 784 O O . ALA A 1 97 ? -9.423 -3.481 -6.817 1.00 88.44 97 ALA A O 1
ATOM 785 N N . GLN A 1 98 ? -9.425 -1.307 -6.286 1.00 85.19 98 GLN A N 1
ATOM 786 C CA . GLN A 1 98 ? -9.696 -0.820 -7.641 1.00 85.19 98 GLN A CA 1
ATOM 787 C C . GLN A 1 98 ? -8.448 -0.789 -8.541 1.00 85.19 98 GLN A C 1
ATOM 789 O O . GLN A 1 98 ? -8.533 -0.378 -9.696 1.00 85.19 98 GLN A O 1
ATOM 794 N N . ARG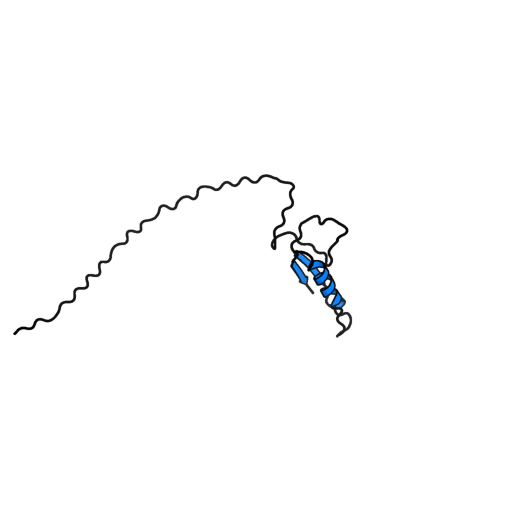 A 1 99 ? -7.282 -1.187 -8.023 1.00 85.75 99 ARG A N 1
ATOM 795 C CA . ARG A 1 99 ? -5.986 -1.137 -8.708 1.00 85.75 99 ARG A CA 1
ATOM 796 C C . ARG A 1 99 ? -5.350 -2.522 -8.716 1.00 85.75 99 ARG A C 1
ATOM 798 O O . ARG A 1 99 ? -5.581 -3.323 -7.817 1.00 85.75 99 ARG A O 1
ATOM 805 N N . GLU A 1 100 ? -4.470 -2.787 -9.678 1.00 83.75 100 GLU A N 1
ATOM 806 C CA . GLU A 1 100 ? -3.665 -4.021 -9.733 1.00 83.75 100 GLU A CA 1
ATOM 807 C C . GLU A 1 100 ? -2.502 -4.010 -8.713 1.00 83.75 100 GLU A C 1
ATOM 809 O O . GLU A 1 100 ? -1.355 -4.334 -9.024 1.00 83.75 100 GLU A O 1
ATOM 814 N N . VAL A 1 101 ? -2.787 -3.603 -7.473 1.00 87.94 101 VAL A N 1
ATOM 815 C CA . VAL A 1 101 ? -1.812 -3.427 -6.391 1.00 87.94 101 VAL A CA 1
ATOM 816 C C . VAL A 1 101 ? -2.134 -4.393 -5.259 1.00 87.94 101 VAL A C 1
ATOM 818 O O . VAL A 1 101 ? -3.264 -4.462 -4.782 1.00 87.94 101 VAL A O 1
ATOM 821 N N . ARG A 1 102 ? -1.127 -5.131 -4.786 1.00 90.25 102 ARG A N 1
ATOM 822 C CA . ARG A 1 102 ? -1.268 -5.973 -3.590 1.00 90.25 102 ARG A CA 1
ATOM 823 C C . ARG A 1 102 ? -1.126 -5.134 -2.333 1.00 90.25 102 ARG A C 1
ATOM 825 O O . ARG A 1 102 ? -0.301 -4.228 -2.278 1.00 90.25 102 ARG A O 1
ATOM 832 N N . ILE A 1 103 ? -1.874 -5.480 -1.299 1.00 92.06 103 ILE A N 1
ATOM 833 C CA . ILE A 1 103 ? -1.825 -4.772 -0.024 1.00 92.06 103 ILE A CA 1
ATOM 834 C C . ILE A 1 103 ? -1.102 -5.648 0.987 1.00 92.06 103 ILE A C 1
ATOM 836 O O . ILE A 1 103 ? -1.405 -6.832 1.125 1.00 92.06 103 ILE A O 1
ATOM 840 N N . ALA A 1 104 ? -0.143 -5.060 1.687 1.00 92.25 104 ALA A N 1
ATOM 841 C CA . ALA A 1 104 ? 0.501 -5.656 2.841 1.00 92.25 104 ALA A CA 1
ATOM 842 C C . ALA A 1 104 ? 0.454 -4.632 3.971 1.00 92.25 104 ALA A C 1
ATOM 844 O O . ALA A 1 104 ? 0.836 -3.484 3.783 1.00 92.25 104 ALA A O 1
ATOM 845 N N . PHE A 1 105 ? -0.002 -5.014 5.154 1.00 93.50 105 PHE A N 1
ATOM 846 C CA . PHE A 1 105 ? 0.071 -4.116 6.297 1.00 93.50 105 PHE A CA 1
ATOM 847 C C . PHE A 1 105 ? 0.563 -4.843 7.531 1.00 93.50 105 PHE A C 1
ATOM 849 O O . PHE A 1 105 ? 0.459 -6.064 7.653 1.00 93.50 105 PHE A O 1
ATOM 856 N N . ARG A 1 106 ? 1.130 -4.055 8.438 1.00 94.50 106 ARG A N 1
ATOM 857 C CA . ARG A 1 106 ? 1.528 -4.490 9.770 1.00 94.50 106 ARG A CA 1
ATOM 858 C C . ARG A 1 106 ? 0.698 -3.730 10.791 1.00 94.50 106 ARG A C 1
ATOM 860 O O . ARG A 1 106 ? 0.512 -2.525 10.629 1.00 94.50 106 ARG A O 1
ATOM 867 N N . ILE A 1 107 ? 0.272 -4.430 11.834 1.00 92.56 107 ILE A N 1
ATOM 868 C CA . ILE A 1 107 ? -0.354 -3.854 13.023 1.00 92.56 107 ILE A CA 1
ATOM 869 C C . ILE A 1 107 ? 0.532 -4.065 14.255 1.00 92.56 107 IL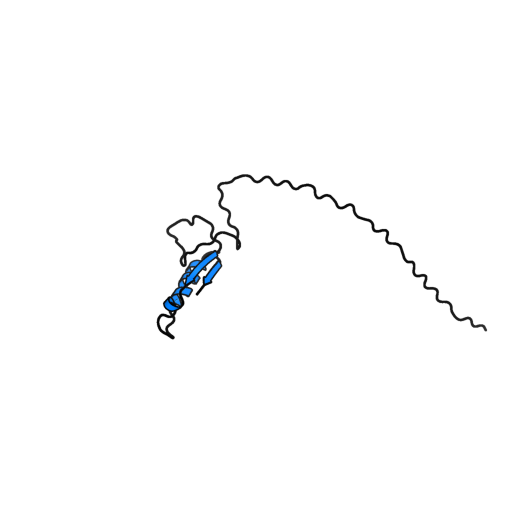E A C 1
ATOM 871 O O . ILE A 1 107 ? 1.332 -5.033 14.229 1.00 92.56 107 ILE A O 1
#

Foldseek 3Di:
DDDDDDDDDDDPPPPPPPPPPPPPDPVPPPDDDDDDDPDADDDAPPGDEAADLADDPVDDDPHPAQEYEYEDDPCVQPVDVPDGPCCSVVVSCVRCVVDNHHYDYYD

Secondary structure (DSSP, 8-state):
-------------------------------PPPPP-------TTTSEEE--SS--TTS--SS-EEEEEEE--HHHH-SBTTB--THHHHHHHHHHHTTT-EEEEE-

Radius of gyration: 34.15 Å; chains: 1; bounding box: 44×109×51 Å